Protein AF-A0A9Q9M9U7-F1 (afdb_monomer_lite)

Organism: NCBI:txid35754

Radius of gyration: 23.29 Å; chains: 1; bounding box: 40×38×89 Å

Foldseek 3Di:
DDDDDDDDPDDDPDDPPDDDPVVVVVVVVVVQVVCCVPPVQHCLAANAFQAAKDAFDDDSAPDDDDFDADPVGHTFGWGIKHWQWNHDPNNLNPSQDPVCNVLCVVDDPPDDPPRPVVCSGGVVNDDQDQRWIKIKTWDPPDPVTDIDMDTHDD

Sequence (154 aa):
MRRRYRRPSGSRPTAPAQGSTEALRTQVRDDIATVERETGWRYDTDLSVASGTKVGGYPGWTQVPDWPVCGCGARLEHLLTVATWEFSRGDEKRWIPLEDRAAMAGWGFAAPDDHPWRRIQNPAGLTLGDAGGIYLFVCSACPERPFDHRFDCS

Structure (mmCIF, N/CA/C/O backbone):
data_AF-A0A9Q9M9U7-F1
#
_entry.id   AF-A0A9Q9M9U7-F1
#
loop_
_atom_site.group_PDB
_atom_site.id
_atom_site.type_symbol
_atom_site.label_atom_id
_atom_site.label_alt_id
_atom_site.label_comp_id
_atom_site.label_asym_id
_atom_site.label_entity_id
_atom_site.label_seq_id
_atom_site.pdbx_PDB_ins_code
_atom_site.Cartn_x
_atom_site.Cartn_y
_atom_site.Cartn_z
_atom_site.occupancy
_atom_site.B_iso_or_equiv
_atom_site.auth_seq_id
_atom_site.auth_comp_id
_atom_site.auth_asym_id
_atom_site.auth_atom_id
_atom_site.pdbx_PDB_model_num
ATOM 1 N N . MET A 1 1 ? 18.911 6.250 63.636 1.00 40.69 1 MET A N 1
ATOM 2 C CA . MET A 1 1 ? 19.286 7.277 62.634 1.00 40.69 1 MET A CA 1
ATOM 3 C C . MET A 1 1 ? 18.729 6.892 61.265 1.00 40.69 1 MET A C 1
ATOM 5 O O . MET A 1 1 ? 19.229 5.952 60.671 1.00 40.69 1 MET A O 1
ATOM 9 N N . ARG A 1 2 ? 17.685 7.568 60.763 1.00 39.56 2 ARG A N 1
ATOM 10 C CA . ARG A 1 2 ? 17.210 7.422 59.372 1.00 39.56 2 ARG A CA 1
ATOM 11 C C . ARG A 1 2 ? 17.481 8.739 58.644 1.00 39.56 2 ARG A C 1
ATOM 13 O O . ARG A 1 2 ? 16.856 9.747 58.965 1.00 39.56 2 ARG A O 1
ATOM 20 N N . ARG A 1 3 ? 18.442 8.754 57.714 1.00 40.66 3 ARG A N 1
ATOM 21 C CA . ARG A 1 3 ? 18.715 9.922 56.861 1.00 40.66 3 ARG A CA 1
ATOM 22 C C . ARG A 1 3 ? 17.532 10.115 55.909 1.00 40.66 3 ARG A C 1
ATOM 24 O O . ARG A 1 3 ? 17.295 9.277 55.046 1.00 40.66 3 ARG A O 1
ATOM 31 N N . ARG A 1 4 ? 16.781 11.208 56.075 1.00 44.16 4 ARG A N 1
ATOM 32 C CA . ARG A 1 4 ? 15.795 11.662 55.085 1.00 44.16 4 ARG A CA 1
ATOM 33 C C . ARG A 1 4 ? 16.561 12.239 53.896 1.00 44.16 4 ARG A C 1
ATOM 35 O O . ARG A 1 4 ? 17.256 13.240 54.044 1.00 44.16 4 ARG A O 1
ATOM 42 N N . TYR A 1 5 ? 16.456 11.599 52.738 1.00 35.56 5 TYR A N 1
ATOM 43 C CA . TYR A 1 5 ? 17.008 12.116 51.488 1.00 35.56 5 TYR A CA 1
ATOM 44 C C . TYR A 1 5 ? 16.074 13.222 50.974 1.00 35.56 5 TYR A C 1
ATOM 46 O O . TYR A 1 5 ? 14.917 12.959 50.644 1.00 35.56 5 TYR A O 1
ATOM 54 N N . ARG A 1 6 ? 16.537 14.476 50.964 1.00 45.91 6 ARG A N 1
ATOM 55 C CA . ARG A 1 6 ? 15.807 15.613 50.380 1.00 45.91 6 ARG A CA 1
ATOM 56 C C . ARG A 1 6 ? 16.075 15.593 48.872 1.00 45.91 6 ARG A C 1
ATOM 58 O O . ARG A 1 6 ? 17.222 15.744 48.466 1.00 45.91 6 ARG A O 1
ATOM 65 N N . ARG A 1 7 ? 15.048 15.369 48.044 1.00 43.75 7 ARG A N 1
ATOM 66 C CA . ARG A 1 7 ? 15.171 15.527 46.583 1.00 43.75 7 ARG A CA 1
ATOM 67 C C . ARG A 1 7 ? 15.434 17.009 46.257 1.00 43.75 7 ARG A C 1
ATOM 69 O O . ARG A 1 7 ? 14.725 17.851 46.811 1.00 43.75 7 ARG A O 1
ATOM 76 N N . PRO A 1 8 ? 16.400 17.342 45.382 1.00 43.31 8 PRO A N 1
ATOM 77 C CA . PRO A 1 8 ? 16.573 18.706 44.899 1.00 43.31 8 PRO A CA 1
ATOM 78 C C . PRO A 1 8 ? 15.359 19.116 44.064 1.00 43.31 8 PRO A C 1
ATOM 80 O O . PRO A 1 8 ? 14.888 18.347 43.223 1.00 43.31 8 PRO A O 1
ATOM 83 N N . SER A 1 9 ? 14.861 20.328 44.290 1.00 53.38 9 SER A N 1
ATOM 84 C CA . SER A 1 9 ? 13.863 20.985 43.448 1.00 53.38 9 SER A CA 1
ATOM 85 C C . SER A 1 9 ? 14.513 21.411 42.128 1.00 53.38 9 SER A C 1
ATOM 87 O O . SER A 1 9 ? 14.893 22.566 41.959 1.00 53.38 9 SER A O 1
ATOM 89 N N . GLY A 1 10 ? 14.696 20.460 41.212 1.00 42.16 10 GLY A N 1
ATOM 90 C CA . GLY A 1 10 ? 14.984 20.756 39.812 1.00 42.16 10 GLY A CA 1
ATOM 91 C C . GLY A 1 10 ? 13.693 21.173 39.119 1.00 42.16 10 GLY A C 1
ATOM 92 O O . GLY A 1 10 ? 12.695 20.453 39.189 1.00 42.16 10 GLY A O 1
ATOM 93 N N . SER A 1 11 ? 13.693 22.345 38.489 1.00 51.16 11 SER A N 1
ATOM 94 C CA . SER A 1 11 ? 12.627 22.770 37.588 1.00 51.16 11 SER A CA 1
ATOM 95 C C . SER A 1 11 ? 12.395 21.692 36.529 1.00 51.16 11 SER A C 1
ATOM 97 O O . SER A 1 11 ? 13.325 21.187 35.901 1.00 51.16 11 SER A O 1
ATOM 99 N N . ARG A 1 12 ? 11.128 21.309 36.355 1.00 43.94 12 ARG A N 1
ATOM 100 C CA . ARG A 1 12 ? 10.691 20.454 35.251 1.00 43.94 12 ARG A CA 1
ATOM 101 C C . ARG A 1 12 ? 11.103 21.153 33.944 1.00 43.94 12 ARG A C 1
ATOM 103 O O . ARG A 1 12 ? 10.744 22.323 33.798 1.00 43.94 12 ARG A O 1
ATOM 110 N N . PRO A 1 13 ? 11.827 20.500 33.017 1.00 42.62 13 PRO A N 1
ATOM 111 C CA . PRO A 1 13 ? 12.030 21.072 31.695 1.00 42.62 13 PRO A CA 1
ATOM 112 C C . PRO A 1 13 ? 10.654 21.335 31.078 1.00 42.62 13 PRO A C 1
ATOM 114 O O . PRO A 1 13 ? 9.771 20.473 31.098 1.00 42.62 13 PRO A O 1
ATOM 117 N N . THR A 1 14 ? 10.455 22.567 30.623 1.00 49.84 14 THR A N 1
ATOM 118 C CA . THR A 1 14 ? 9.255 23.009 29.917 1.00 49.84 14 THR A CA 1
ATOM 119 C C . THR A 1 14 ? 9.020 22.093 28.725 1.00 49.84 14 THR A C 1
ATOM 121 O O . THR A 1 14 ? 9.927 21.881 27.922 1.00 49.84 14 THR A O 1
ATOM 124 N N . ALA A 1 15 ? 7.811 21.534 28.629 1.00 48.94 15 ALA A N 1
ATOM 125 C CA . ALA A 1 15 ? 7.379 20.808 27.443 1.00 48.94 15 ALA A CA 1
ATOM 126 C C . ALA A 1 15 ? 7.576 21.705 26.205 1.00 48.94 15 ALA A C 1
ATOM 128 O O . ALA A 1 15 ? 7.325 22.912 26.310 1.00 48.94 15 ALA A O 1
ATOM 129 N N . PRO A 1 16 ? 8.035 21.166 25.060 1.00 49.59 16 PRO A N 1
ATOM 130 C CA . PRO A 1 16 ? 8.129 21.954 23.841 1.00 49.59 16 PRO A CA 1
ATOM 131 C C . PRO A 1 16 ? 6.748 22.531 23.515 1.00 49.59 16 PRO A C 1
ATOM 133 O O . PRO A 1 16 ? 5.726 21.864 23.701 1.00 49.59 16 PRO A O 1
ATOM 136 N N . ALA A 1 17 ? 6.727 23.797 23.093 1.00 56.50 17 ALA A N 1
ATOM 137 C CA . ALA A 1 17 ? 5.506 24.495 22.723 1.00 56.50 17 ALA A CA 1
ATOM 138 C C . ALA A 1 17 ? 4.736 23.657 21.693 1.00 56.50 17 ALA A C 1
ATOM 140 O O . ALA A 1 17 ? 5.279 23.277 20.656 1.00 56.50 17 ALA A O 1
ATOM 141 N N . GLN A 1 18 ? 3.482 23.338 22.009 1.00 59.62 18 GLN A N 1
ATOM 142 C CA . GLN A 1 18 ? 2.578 22.628 21.113 1.00 59.62 18 GLN A CA 1
ATOM 143 C C . GLN A 1 18 ? 2.306 23.534 19.905 1.00 59.62 18 GLN A C 1
ATOM 145 O O . GLN A 1 18 ? 1.506 24.464 19.993 1.00 59.62 18 GLN A O 1
ATOM 150 N N . GLY A 1 19 ? 3.024 23.316 18.801 1.00 66.38 19 GLY A N 1
ATOM 151 C CA . GLY A 1 19 ? 2.758 24.001 17.538 1.00 66.38 19 GLY A CA 1
ATOM 152 C C . GLY A 1 19 ? 1.326 23.732 17.072 1.00 66.38 19 GLY A C 1
ATOM 153 O O . GLY A 1 19 ? 0.771 22.661 17.329 1.00 66.38 19 GLY A O 1
ATOM 154 N N . SER A 1 20 ? 0.712 24.709 16.401 1.00 84.12 20 SER A N 1
ATOM 155 C CA . SER A 1 20 ? -0.609 24.513 15.803 1.00 84.12 20 SER A CA 1
ATOM 156 C C . SER A 1 20 ? -0.562 23.378 14.773 1.00 84.12 20 SER A C 1
ATOM 158 O O . SER A 1 20 ? 0.467 23.133 14.140 1.00 84.12 20 SER A O 1
ATOM 160 N N . THR A 1 21 ? -1.687 22.690 14.568 1.00 90.75 21 THR A N 1
ATOM 161 C CA . THR A 1 21 ? -1.793 21.624 13.558 1.00 90.75 21 THR A CA 1
ATOM 162 C C . THR A 1 21 ? -1.390 22.109 12.165 1.00 90.75 21 THR A C 1
ATOM 164 O O . THR A 1 21 ? -0.830 21.338 11.393 1.00 90.75 21 THR A O 1
ATOM 167 N N . GLU A 1 22 ? -1.629 23.384 11.858 1.00 92.69 22 GLU A N 1
ATOM 168 C CA . GLU A 1 22 ? -1.230 23.985 10.587 1.00 92.69 22 GLU A CA 1
ATOM 169 C C . GLU A 1 22 ? 0.286 24.154 10.473 1.00 92.69 22 GLU A C 1
ATOM 171 O O . GLU A 1 22 ? 0.867 23.772 9.463 1.00 92.69 22 GLU A O 1
ATOM 176 N N . ALA A 1 23 ? 0.950 24.643 11.526 1.00 93.94 23 ALA A N 1
ATOM 177 C CA . ALA A 1 23 ? 2.407 24.756 11.536 1.00 93.94 23 ALA A CA 1
ATOM 178 C C . ALA A 1 23 ? 3.073 23.384 11.351 1.00 93.94 23 ALA A C 1
ATOM 180 O O . ALA A 1 23 ? 4.017 23.258 10.575 1.00 93.94 23 ALA A O 1
ATOM 181 N N . LEU A 1 24 ? 2.530 22.345 11.996 1.00 93.88 24 LEU A N 1
ATOM 182 C CA . LEU A 1 24 ? 3.008 20.974 11.824 1.00 93.88 24 LEU A CA 1
ATOM 183 C C . LEU A 1 24 ? 2.783 20.454 10.395 1.00 93.88 24 LEU A C 1
ATOM 185 O O . LEU A 1 24 ? 3.677 19.837 9.826 1.00 93.88 24 LEU A O 1
ATOM 189 N N . ARG A 1 25 ? 1.609 20.703 9.797 1.00 93.00 25 ARG A N 1
ATOM 190 C CA . ARG A 1 25 ? 1.319 20.305 8.406 1.00 93.00 25 ARG A CA 1
ATOM 191 C C . ARG A 1 25 ? 2.281 20.959 7.419 1.00 93.00 25 ARG A C 1
ATOM 193 O O . ARG A 1 25 ? 2.759 20.281 6.513 1.00 93.00 25 ARG A O 1
ATOM 200 N N . THR A 1 26 ? 2.561 22.246 7.604 1.00 96.19 26 THR A N 1
ATOM 201 C CA . THR A 1 26 ? 3.528 22.982 6.784 1.00 96.19 26 THR A CA 1
ATOM 202 C C . THR A 1 26 ? 4.925 22.402 6.945 1.00 96.19 26 THR A C 1
ATOM 204 O O . THR A 1 26 ? 5.534 22.038 5.946 1.00 96.19 26 THR A O 1
ATOM 207 N N . GLN A 1 27 ? 5.382 22.198 8.183 1.00 95.81 27 GLN A N 1
ATOM 208 C CA . GLN A 1 27 ? 6.693 21.605 8.441 1.00 95.81 27 GLN A CA 1
ATOM 209 C C . GLN A 1 27 ? 6.849 20.233 7.768 1.00 95.81 27 GLN A C 1
ATOM 211 O O . GLN A 1 27 ? 7.822 20.009 7.060 1.00 95.81 27 GLN A O 1
ATOM 216 N N . VAL A 1 28 ? 5.871 19.331 7.921 1.00 95.19 28 VAL A N 1
ATOM 217 C CA . VAL A 1 28 ? 5.922 17.998 7.293 1.00 95.19 28 VAL A CA 1
ATOM 218 C C . VAL A 1 28 ? 6.008 18.098 5.767 1.00 95.19 28 VAL A C 1
ATOM 220 O O . VAL A 1 28 ? 6.735 17.329 5.141 1.00 95.19 28 VAL A O 1
ATOM 223 N N . ARG A 1 29 ? 5.286 19.043 5.154 1.00 95.62 29 ARG A N 1
ATOM 224 C CA . ARG A 1 29 ? 5.344 19.264 3.703 1.00 95.62 29 ARG A CA 1
ATOM 225 C C . ARG A 1 29 ? 6.730 19.742 3.264 1.00 95.62 29 ARG A C 1
ATOM 227 O O . ARG A 1 29 ? 7.249 19.238 2.269 1.00 95.62 29 ARG A O 1
ATOM 234 N N . ASP A 1 30 ? 7.317 20.674 4.004 1.00 97.62 30 ASP A N 1
ATOM 235 C CA . ASP A 1 30 ? 8.641 21.227 3.708 1.00 97.62 30 ASP A CA 1
ATOM 236 C C . ASP A 1 30 ? 9.748 20.175 3.889 1.00 97.62 30 ASP A C 1
ATOM 238 O O . ASP A 1 30 ? 10.674 20.092 3.074 1.00 97.62 30 ASP A O 1
ATOM 242 N N . ASP A 1 31 ? 9.617 19.321 4.906 1.00 96.06 31 ASP A N 1
ATOM 243 C CA . ASP A 1 31 ? 10.523 18.199 5.156 1.00 96.06 31 ASP A CA 1
ATOM 244 C C . ASP A 1 31 ? 10.447 17.169 4.016 1.00 96.06 31 ASP A C 1
ATOM 246 O O . ASP A 1 31 ? 11.481 16.762 3.484 1.00 96.06 31 ASP A O 1
ATOM 250 N N . ILE A 1 32 ? 9.237 16.799 3.568 1.00 96.62 32 ILE A N 1
ATOM 251 C CA . ILE A 1 32 ? 9.037 15.901 2.415 1.00 96.62 32 ILE A CA 1
ATOM 252 C C . ILE A 1 32 ? 9.695 16.477 1.154 1.00 96.62 32 ILE A C 1
ATOM 254 O O . ILE A 1 32 ? 10.451 15.777 0.479 1.00 96.62 32 ILE A O 1
ATOM 258 N N . ALA A 1 33 ? 9.461 17.760 0.862 1.00 96.44 33 ALA A N 1
ATOM 259 C CA . ALA A 1 33 ? 10.055 18.423 -0.298 1.00 96.44 33 ALA A CA 1
ATOM 260 C C . ALA A 1 33 ? 11.589 18.497 -0.206 1.00 96.44 33 ALA A C 1
ATOM 262 O O . ALA A 1 33 ? 12.288 18.465 -1.221 1.00 96.44 33 ALA A O 1
ATOM 263 N N . THR A 1 34 ? 12.130 18.603 1.008 1.00 97.50 34 THR A N 1
ATOM 264 C CA . THR A 1 34 ? 13.575 18.591 1.248 1.00 97.50 34 THR A CA 1
ATOM 265 C C . THR A 1 34 ? 14.175 17.213 1.000 1.00 97.50 34 THR A C 1
ATOM 267 O O . THR A 1 34 ? 15.163 17.126 0.275 1.00 97.50 34 THR A O 1
ATOM 270 N N . VAL A 1 35 ? 13.544 16.140 1.489 1.00 95.44 35 VAL A N 1
ATOM 271 C CA . VAL A 1 35 ? 13.973 14.760 1.205 1.00 95.44 35 VAL A CA 1
ATOM 272 C C . VAL A 1 35 ? 13.997 14.496 -0.297 1.00 95.44 35 VAL A C 1
ATOM 274 O O . VAL A 1 35 ? 15.003 14.001 -0.811 1.00 95.44 35 VAL A O 1
ATOM 277 N N . GLU A 1 36 ? 12.941 14.873 -1.017 1.00 95.56 36 GLU A N 1
ATOM 278 C CA . GLU A 1 36 ? 12.883 14.688 -2.468 1.00 95.56 36 GLU A CA 1
ATOM 279 C C . GLU A 1 36 ? 13.989 15.468 -3.184 1.00 95.56 36 GLU A C 1
ATOM 281 O O . GLU A 1 36 ? 14.714 14.900 -3.999 1.00 95.56 36 GLU A O 1
ATOM 286 N N . ARG A 1 37 ? 14.191 16.743 -2.836 1.00 97.12 37 ARG A N 1
ATOM 287 C CA . ARG A 1 37 ? 15.227 17.582 -3.455 1.00 97.12 37 ARG A CA 1
ATOM 288 C C . ARG A 1 37 ? 16.645 17.074 -3.186 1.00 97.12 37 ARG A C 1
ATOM 290 O O . ARG A 1 37 ? 17.486 17.139 -4.078 1.00 97.12 37 ARG A O 1
ATOM 297 N N . GLU A 1 38 ? 16.929 16.619 -1.970 1.00 97.56 38 GLU A N 1
ATOM 298 C CA . GLU A 1 38 ? 18.289 16.254 -1.552 1.00 97.56 38 GLU A CA 1
ATOM 299 C C . GLU A 1 38 ? 18.670 14.821 -1.923 1.00 97.56 38 GLU A C 1
ATOM 301 O O . GLU A 1 38 ? 19.842 14.531 -2.152 1.00 97.56 38 GLU A O 1
ATOM 306 N N . THR A 1 39 ? 17.693 13.918 -1.991 1.00 94.75 39 THR A N 1
ATOM 307 C CA . THR A 1 39 ? 17.950 12.480 -2.158 1.00 94.75 39 THR A CA 1
ATOM 308 C C . THR A 1 39 ? 17.325 11.900 -3.428 1.00 94.75 39 THR A C 1
ATOM 310 O O . THR A 1 39 ? 17.646 10.781 -3.834 1.00 94.75 39 THR A O 1
ATOM 313 N N . GLY A 1 40 ? 16.403 12.635 -4.052 1.00 93.31 40 GLY A N 1
ATOM 314 C CA . GLY A 1 40 ? 15.559 12.158 -5.142 1.00 93.31 40 GLY A CA 1
ATOM 315 C C . GLY A 1 40 ? 14.463 11.184 -4.704 1.00 93.31 40 GLY A C 1
ATOM 316 O O . GLY A 1 40 ? 13.730 10.709 -5.569 1.00 93.31 40 GLY A O 1
ATOM 317 N N . TRP A 1 41 ? 14.366 10.810 -3.424 1.00 92.81 41 TRP A N 1
ATOM 318 C CA . TRP A 1 41 ? 13.329 9.902 -2.927 1.00 92.81 41 TRP A CA 1
ATOM 319 C C . TRP A 1 41 ? 12.005 10.636 -2.772 1.00 92.81 41 TRP A C 1
ATOM 321 O O . TRP A 1 41 ? 11.921 11.637 -2.062 1.00 92.81 41 TRP A O 1
ATOM 331 N N . ARG A 1 42 ? 10.963 10.110 -3.405 1.00 90.69 42 ARG A N 1
ATOM 332 C CA . ARG A 1 42 ? 9.616 10.657 -3.334 1.00 90.69 42 ARG A CA 1
ATOM 333 C C . ARG A 1 42 ? 8.852 10.018 -2.190 1.00 90.69 42 ARG A C 1
ATOM 335 O O . ARG A 1 42 ? 8.842 8.798 -2.038 1.00 90.69 42 ARG A O 1
ATOM 342 N N . TYR A 1 43 ? 8.214 10.837 -1.357 1.00 89.50 43 TYR A N 1
ATOM 343 C CA . TYR A 1 43 ? 7.513 10.306 -0.191 1.00 89.50 43 TYR A CA 1
ATOM 344 C C . TYR A 1 43 ? 6.340 9.406 -0.587 1.00 89.50 43 TYR A C 1
ATOM 346 O O . TYR A 1 43 ? 6.212 8.306 -0.058 1.00 89.50 43 TYR A O 1
ATOM 354 N N . ASP A 1 44 ? 5.512 9.863 -1.524 1.00 84.88 44 ASP A N 1
ATOM 355 C CA . ASP A 1 44 ? 4.299 9.184 -1.975 1.00 84.88 44 ASP A CA 1
ATOM 356 C C . ASP A 1 44 ? 4.592 7.794 -2.550 1.00 84.88 44 ASP A C 1
ATOM 358 O O . ASP A 1 44 ? 4.006 6.825 -2.073 1.00 84.88 44 ASP A O 1
ATOM 362 N N . THR A 1 45 ? 5.537 7.674 -3.483 1.00 84.44 45 THR A N 1
ATOM 363 C CA . THR A 1 45 ? 5.813 6.401 -4.171 1.00 84.44 45 THR A CA 1
ATOM 364 C C . THR A 1 45 ? 6.889 5.561 -3.478 1.00 84.44 45 THR A C 1
ATOM 366 O O . THR A 1 45 ? 6.707 4.369 -3.238 1.00 84.44 45 THR A O 1
ATOM 369 N N . ASP A 1 46 ? 8.003 6.169 -3.058 1.00 87.81 46 ASP A N 1
ATOM 370 C CA . ASP A 1 46 ? 9.157 5.404 -2.577 1.00 87.81 46 ASP A CA 1
ATOM 371 C C . ASP A 1 46 ? 9.140 5.144 -1.057 1.00 87.81 46 ASP A C 1
ATOM 373 O O . ASP A 1 46 ? 9.763 4.191 -0.576 1.00 87.81 46 ASP A O 1
ATOM 377 N N . LEU A 1 47 ? 8.498 6.007 -0.257 1.00 89.44 47 LEU A N 1
ATOM 378 C CA . LEU A 1 47 ? 8.670 6.003 1.207 1.00 89.44 47 LEU A CA 1
ATOM 379 C C . LEU A 1 47 ? 7.390 5.797 2.024 1.00 89.44 47 LEU A C 1
ATOM 381 O O . LEU A 1 47 ? 7.514 5.524 3.220 1.00 89.44 47 LEU A O 1
ATOM 385 N N . SER A 1 48 ? 6.202 5.908 1.423 1.00 89.56 48 SER A N 1
ATOM 386 C CA . SER A 1 48 ? 4.929 5.857 2.147 1.00 89.56 48 SER A CA 1
ATOM 387 C C . SER A 1 48 ? 4.357 4.435 2.245 1.00 89.56 48 SER A C 1
ATOM 389 O O . SER A 1 48 ? 4.755 3.646 3.104 1.00 89.56 48 SER A O 1
ATOM 391 N N . VAL A 1 49 ? 3.399 4.106 1.390 1.00 91.12 49 VAL A N 1
ATOM 392 C CA . VAL A 1 49 ? 2.625 2.877 1.387 1.00 91.12 49 VAL A CA 1
ATOM 393 C C . VAL A 1 49 ? 3.271 1.903 0.413 1.00 91.12 49 VAL A C 1
ATOM 395 O O . VAL A 1 49 ? 3.464 2.228 -0.749 1.00 91.12 49 VAL A O 1
ATOM 398 N N . ALA A 1 50 ? 3.577 0.693 0.882 1.00 91.19 50 ALA A N 1
ATOM 399 C CA . ALA A 1 50 ? 4.023 -0.376 -0.005 1.00 91.19 50 ALA A CA 1
ATOM 400 C C . ALA A 1 50 ? 2.939 -0.684 -1.043 1.00 91.19 50 ALA A C 1
ATOM 402 O O . ALA A 1 50 ? 1.796 -0.926 -0.651 1.00 91.19 50 ALA A O 1
ATOM 403 N N . SER A 1 51 ? 3.279 -0.680 -2.327 1.00 90.75 51 SER A N 1
ATOM 404 C CA . SER A 1 51 ? 2.377 -1.119 -3.396 1.00 90.75 51 SER A CA 1
ATOM 405 C C . SER A 1 51 ? 2.064 -2.618 -3.300 1.00 90.75 51 SER A C 1
ATOM 407 O O . SER A 1 51 ? 2.644 -3.342 -2.488 1.00 90.75 51 SER A O 1
ATOM 409 N N . GLY A 1 52 ? 1.115 -3.068 -4.120 1.00 92.94 52 GLY A N 1
ATOM 410 C CA . GLY A 1 52 ? 0.866 -4.488 -4.326 1.00 92.94 52 GLY A CA 1
ATOM 411 C C . GLY A 1 52 ? -0.031 -5.182 -3.314 1.00 92.94 52 GLY A C 1
ATOM 412 O O . GLY A 1 52 ? -0.646 -4.574 -2.426 1.00 92.94 52 GLY A O 1
ATOM 413 N N . THR A 1 53 ? -0.131 -6.494 -3.506 1.00 95.56 53 THR A N 1
ATOM 414 C CA . THR A 1 53 ? -0.914 -7.388 -2.662 1.00 95.56 53 THR A CA 1
ATOM 415 C C . THR A 1 53 ? -0.169 -7.601 -1.351 1.00 95.56 53 THR A C 1
ATOM 417 O O . THR A 1 53 ? 0.959 -8.091 -1.328 1.00 95.56 53 THR A O 1
ATOM 420 N N . LYS A 1 54 ? -0.786 -7.238 -0.223 1.00 96.06 54 LYS A N 1
ATOM 421 C CA . LYS A 1 54 ? -0.097 -7.246 1.078 1.00 96.06 54 LYS A CA 1
ATOM 422 C C . LYS A 1 54 ? -1.033 -7.465 2.253 1.00 96.06 54 LYS A C 1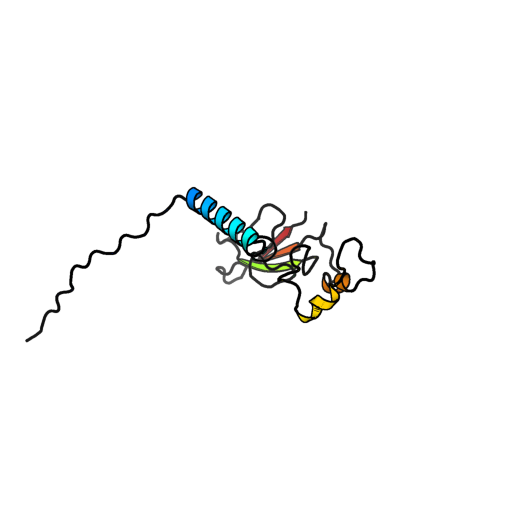
ATOM 424 O O . LYS A 1 54 ? -2.174 -7.008 2.249 1.00 96.06 54 LYS A O 1
ATOM 429 N N . VAL A 1 55 ? -0.507 -8.088 3.303 1.00 97.75 55 VAL A N 1
ATOM 430 C CA . VAL A 1 55 ? -1.191 -8.237 4.593 1.00 97.75 55 VAL A CA 1
ATOM 431 C C . VAL A 1 55 ? -0.792 -7.090 5.521 1.00 97.75 55 VAL A C 1
ATOM 433 O O . VAL A 1 55 ? 0.392 -6.815 5.711 1.00 97.75 55 VAL A O 1
ATOM 436 N N . GLY A 1 56 ? -1.781 -6.442 6.132 1.00 95.88 56 GLY A N 1
ATOM 437 C CA . GLY A 1 56 ? -1.586 -5.328 7.056 1.00 95.88 56 GLY A CA 1
ATOM 438 C C . GLY A 1 56 ? -1.062 -4.056 6.382 1.00 95.88 56 GLY A C 1
ATOM 439 O O . GLY A 1 56 ? -1.265 -3.815 5.192 1.00 95.88 56 GLY A O 1
ATOM 440 N N . GLY A 1 57 ? -0.418 -3.189 7.166 1.00 94.69 57 GLY A N 1
ATOM 441 C CA . GLY A 1 57 ? 0.018 -1.871 6.699 1.00 94.69 57 GLY A CA 1
ATOM 442 C C . GLY A 1 57 ? -1.160 -0.944 6.379 1.00 94.69 57 GLY A C 1
ATOM 443 O O . GLY A 1 57 ? -2.237 -1.073 6.959 1.00 94.69 57 GLY A O 1
ATOM 444 N N . TYR A 1 58 ? -0.952 -0.004 5.457 1.00 94.81 58 TYR A N 1
ATOM 445 C CA . TYR A 1 58 ? -1.962 0.980 5.057 1.00 94.81 58 TYR A CA 1
ATOM 446 C C . TYR A 1 58 ? -2.470 0.715 3.629 1.00 94.81 58 TYR A C 1
ATOM 448 O O . TYR A 1 58 ? -1.666 0.324 2.776 1.00 94.81 58 TYR A O 1
ATOM 456 N N . PRO A 1 59 ? -3.764 0.944 3.335 1.00 94.88 59 PRO A N 1
ATOM 457 C CA . PRO A 1 59 ? -4.263 0.949 1.963 1.00 94.88 59 PRO A CA 1
ATOM 458 C C . PRO A 1 59 ? -3.646 2.100 1.156 1.00 94.88 59 PRO A C 1
ATOM 460 O O . PRO A 1 59 ? -3.409 3.182 1.696 1.00 94.88 59 PRO A O 1
ATOM 463 N N . GLY A 1 60 ? -3.391 1.860 -0.130 1.00 89.88 60 GLY A N 1
ATOM 464 C CA . GLY A 1 60 ? -2.824 2.840 -1.064 1.00 89.88 60 GLY A CA 1
ATOM 465 C C . GLY A 1 60 ? -3.903 3.558 -1.869 1.00 89.88 60 GLY A C 1
ATOM 466 O O . GLY A 1 60 ? -3.875 3.477 -3.090 1.00 89.88 60 GLY A O 1
ATOM 467 N N . TRP A 1 61 ? -4.870 4.174 -1.183 1.00 91.00 61 TRP A N 1
ATOM 468 C CA . TRP A 1 61 ? -6.032 4.821 -1.798 1.00 91.00 61 TRP A CA 1
ATOM 469 C C . TRP A 1 61 ? -5.649 5.756 -2.950 1.00 91.00 61 TRP A C 1
ATOM 471 O O . TRP A 1 61 ? -4.842 6.671 -2.775 1.00 91.00 61 TRP A O 1
ATOM 481 N N . THR A 1 62 ? -6.281 5.550 -4.097 1.00 87.31 62 THR A N 1
ATOM 482 C CA . THR A 1 62 ? -6.246 6.429 -5.269 1.00 87.31 62 THR A CA 1
ATOM 483 C C . THR A 1 62 ? -7.365 7.471 -5.217 1.00 87.31 62 THR A C 1
ATOM 485 O O . THR A 1 62 ? -7.188 8.591 -5.699 1.00 87.31 62 THR A O 1
ATOM 488 N N . GLN A 1 63 ? -8.488 7.144 -4.568 1.00 89.00 63 GLN A N 1
ATOM 489 C CA . GLN A 1 63 ? -9.578 8.070 -4.267 1.00 89.00 63 GLN A CA 1
ATOM 490 C C . GLN A 1 63 ? -9.502 8.608 -2.826 1.00 89.00 63 GLN A C 1
ATOM 492 O O . GLN A 1 63 ? -8.541 8.382 -2.086 1.00 89.00 63 GLN A O 1
ATOM 497 N N . VAL A 1 64 ? -10.524 9.366 -2.408 1.00 93.12 64 VAL A N 1
ATOM 498 C CA . VAL A 1 64 ? -10.637 9.828 -1.017 1.00 93.12 64 VAL A CA 1
ATOM 499 C C . VAL A 1 64 ? -10.688 8.606 -0.087 1.00 93.12 64 VAL A C 1
ATOM 501 O O . VAL A 1 64 ? -11.549 7.751 -0.281 1.00 93.12 64 VAL A O 1
ATOM 504 N N . PRO A 1 65 ? -9.821 8.525 0.941 1.00 93.88 65 PRO A N 1
ATOM 505 C CA . PRO A 1 65 ? -9.796 7.378 1.842 1.00 93.88 65 PRO A CA 1
ATOM 506 C C . PRO A 1 65 ? -11.139 7.132 2.537 1.00 93.88 65 PRO A C 1
ATOM 508 O O . PRO A 1 65 ? -11.648 8.020 3.226 1.00 93.88 65 PRO A O 1
ATOM 511 N N . ASP A 1 66 ? -11.653 5.905 2.442 1.00 95.25 66 ASP A N 1
ATOM 512 C CA . ASP A 1 66 ? -12.870 5.466 3.130 1.00 95.25 66 ASP A CA 1
ATOM 513 C C . ASP A 1 66 ? -12.558 4.319 4.100 1.00 95.25 66 ASP A C 1
ATOM 515 O O . ASP A 1 66 ? -12.286 3.184 3.708 1.00 95.25 66 ASP A O 1
ATOM 519 N N . TRP A 1 67 ? -12.575 4.624 5.397 1.00 97.00 67 TRP A N 1
ATOM 520 C CA . TRP A 1 67 ? -12.308 3.644 6.445 1.00 97.00 67 TRP A CA 1
ATOM 521 C C . TRP A 1 67 ? -13.619 3.111 7.035 1.00 97.00 67 TRP A C 1
ATOM 523 O O . TRP A 1 67 ? -14.346 3.888 7.661 1.00 97.00 67 TRP A O 1
ATOM 533 N N . PRO A 1 68 ? -13.902 1.796 6.939 1.00 97.81 68 PRO A N 1
ATOM 534 C CA . PRO A 1 68 ? -15.099 1.225 7.540 1.00 97.81 68 PRO A CA 1
ATOM 535 C C . PRO A 1 68 ? -15.109 1.347 9.067 1.00 97.81 68 PRO A C 1
ATOM 537 O O . PRO A 1 68 ? -14.071 1.315 9.739 1.00 97.81 68 PRO A O 1
ATOM 540 N N . VAL A 1 69 ? -16.318 1.422 9.621 1.00 98.38 69 VAL A N 1
ATOM 541 C CA . VAL A 1 69 ? -16.582 1.458 11.063 1.00 98.3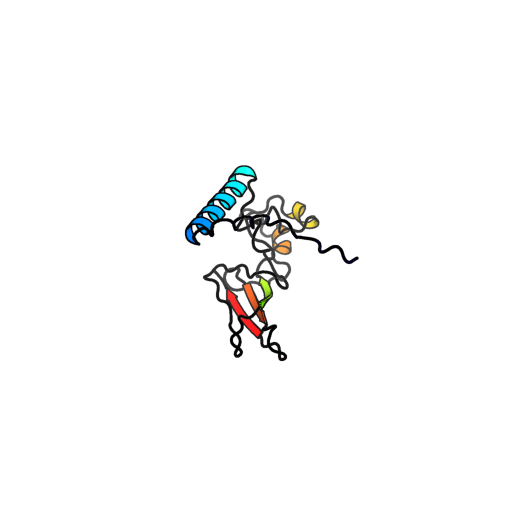8 69 VAL A CA 1
ATOM 542 C C . VAL A 1 69 ? -17.434 0.252 11.445 1.00 98.38 69 VAL A C 1
ATOM 544 O O . VAL A 1 69 ? -18.412 -0.073 10.779 1.00 98.38 69 VAL A O 1
ATOM 547 N N . CYS A 1 70 ? -17.047 -0.427 12.521 1.00 98.50 70 CYS A N 1
ATOM 548 C CA . CYS A 1 70 ? -17.726 -1.609 13.033 1.00 98.50 70 CYS A CA 1
ATOM 549 C C . CYS A 1 70 ? -19.039 -1.208 13.713 1.00 98.50 70 CYS A C 1
ATOM 551 O O . CYS A 1 70 ? -19.150 -0.105 14.248 1.00 98.50 70 CYS A O 1
ATOM 553 N N . GLY A 1 71 ? -19.992 -2.137 13.830 1.00 98.00 71 GLY A N 1
ATOM 554 C CA . GLY A 1 71 ? -21.191 -1.941 14.654 1.00 98.00 71 GLY A CA 1
ATOM 555 C C . GLY A 1 71 ? -20.895 -1.602 16.126 1.00 98.00 71 GLY A C 1
ATOM 556 O O . GLY A 1 71 ? -21.721 -0.973 16.779 1.00 98.00 71 GLY A O 1
ATOM 557 N N . CYS A 1 72 ? -19.708 -1.943 16.646 1.00 97.69 72 CYS A N 1
ATOM 558 C CA . CYS A 1 72 ? -19.264 -1.536 17.985 1.00 97.69 72 CYS A CA 1
ATOM 559 C C . CYS A 1 72 ? -18.714 -0.096 18.067 1.00 97.69 72 CYS A C 1
ATOM 561 O O . CYS A 1 72 ? -18.376 0.365 19.155 1.00 97.69 72 CYS A O 1
ATOM 563 N N . GLY A 1 73 ? -18.588 0.609 16.937 1.00 98.12 73 GLY A N 1
ATOM 564 C CA . GLY A 1 73 ? -18.077 1.980 16.842 1.00 98.12 73 GLY A CA 1
ATOM 565 C C . GLY A 1 73 ? -16.567 2.106 16.607 1.00 98.12 73 GLY A C 1
ATOM 566 O O . GLY A 1 73 ? -16.085 3.208 16.351 1.00 98.12 73 GLY A O 1
ATOM 567 N N . ALA A 1 74 ? -15.802 1.011 16.655 1.00 98.12 74 ALA A N 1
ATOM 568 C CA . ALA A 1 74 ? -14.377 1.036 16.320 1.00 98.12 74 ALA A CA 1
ATOM 569 C C . ALA A 1 74 ? -14.160 1.152 14.801 1.00 98.12 74 ALA A C 1
ATOM 571 O O . ALA A 1 74 ? -14.824 0.465 14.023 1.00 98.12 74 ALA A O 1
ATOM 572 N N . ARG A 1 75 ? -13.192 1.971 14.369 1.00 98.00 75 ARG A N 1
ATOM 573 C CA . ARG A 1 75 ? -12.686 1.940 12.986 1.00 98.00 75 ARG A CA 1
ATOM 574 C C . ARG A 1 75 ? -12.020 0.586 12.738 1.00 98.00 75 ARG A C 1
ATOM 576 O O . ARG A 1 75 ? -11.190 0.179 13.550 1.00 98.00 75 ARG A O 1
ATOM 583 N N . LEU A 1 76 ? -12.359 -0.091 11.641 1.00 98.62 76 LEU A N 1
ATOM 584 C CA . LEU A 1 76 ? -11.720 -1.364 11.310 1.00 98.62 76 LEU A CA 1
ATOM 585 C C . LEU A 1 76 ? -10.262 -1.135 10.887 1.00 98.62 76 LEU A C 1
ATOM 587 O O . LEU A 1 76 ? -9.902 -0.109 10.305 1.00 98.62 76 LEU A O 1
ATOM 591 N N . GLU A 1 77 ? -9.423 -2.119 11.181 1.00 98.25 77 GLU A N 1
ATOM 592 C CA . GLU A 1 77 ? -8.013 -2.142 10.810 1.00 98.25 77 GLU A CA 1
ATOM 593 C C . GLU A 1 77 ? -7.848 -2.778 9.431 1.00 98.25 77 GLU A C 1
ATOM 595 O O . GLU A 1 77 ? -8.549 -3.732 9.098 1.00 98.25 77 GLU A O 1
ATOM 600 N N . HIS A 1 78 ? -6.920 -2.267 8.623 1.00 98.31 78 HIS A N 1
ATOM 601 C CA . HIS A 1 78 ? -6.618 -2.857 7.322 1.00 98.31 78 HIS A CA 1
ATOM 602 C C . HIS A 1 78 ? -5.946 -4.225 7.501 1.00 98.31 78 HIS A C 1
ATOM 604 O O . HIS A 1 78 ? -4.925 -4.343 8.180 1.00 98.31 78 HIS A O 1
ATOM 610 N N . LEU A 1 79 ? -6.527 -5.251 6.881 1.00 98.31 79 LEU A N 1
ATOM 611 C CA . LEU A 1 79 ? -6.074 -6.635 6.966 1.00 98.31 79 LEU A CA 1
ATOM 612 C C . LEU A 1 79 ? -5.348 -7.081 5.698 1.00 98.31 79 LEU A C 1
ATOM 614 O O . LEU A 1 79 ? -4.282 -7.681 5.798 1.00 98.31 79 LEU A O 1
ATOM 618 N N . LEU A 1 80 ? -5.921 -6.831 4.521 1.00 98.31 80 LEU A N 1
ATOM 619 C CA . LEU A 1 80 ? -5.392 -7.333 3.253 1.00 98.31 80 LEU A CA 1
ATOM 620 C C . LEU A 1 80 ? -5.693 -6.345 2.129 1.00 98.31 80 LEU A C 1
ATOM 622 O O . LEU A 1 80 ? -6.841 -5.959 1.938 1.00 98.31 80 LEU A O 1
ATOM 626 N N . THR A 1 81 ? -4.675 -6.003 1.349 1.00 97.81 81 THR A N 1
ATOM 627 C CA . THR A 1 81 ? -4.838 -5.416 0.019 1.00 97.81 81 THR A CA 1
ATOM 628 C C . THR A 1 81 ? -4.704 -6.523 -1.015 1.00 97.81 81 THR A C 1
ATOM 630 O O . THR A 1 81 ? -3.734 -7.278 -0.965 1.00 97.81 81 THR A O 1
ATOM 633 N N . VAL A 1 82 ? -5.635 -6.582 -1.964 1.00 97.19 82 VAL A N 1
ATOM 634 C CA . VAL A 1 82 ? -5.496 -7.310 -3.230 1.00 97.19 82 VAL A CA 1
ATOM 635 C C . VAL A 1 82 ? -5.417 -6.268 -4.336 1.00 97.19 82 VAL A C 1
ATOM 637 O O . VAL A 1 82 ? -6.376 -5.525 -4.545 1.00 97.19 82 VAL A O 1
ATOM 640 N N . ALA A 1 83 ? -4.274 -6.179 -5.007 1.00 95.12 83 ALA A N 1
ATOM 641 C CA . ALA A 1 83 ? -4.025 -5.160 -6.021 1.00 95.12 83 ALA A CA 1
ATOM 642 C C . ALA A 1 83 ? -4.029 -5.762 -7.429 1.00 95.12 83 ALA A C 1
ATOM 644 O O . ALA A 1 83 ? -3.732 -6.940 -7.618 1.00 95.12 83 ALA A O 1
ATOM 645 N N . THR A 1 84 ? -4.337 -4.936 -8.431 1.00 94.56 84 THR A N 1
ATOM 646 C CA . THR A 1 84 ? -4.134 -5.312 -9.838 1.00 94.56 84 THR A CA 1
ATOM 647 C C . THR A 1 84 ? -2.649 -5.517 -10.154 1.00 94.56 84 THR A C 1
ATOM 649 O O . THR A 1 84 ? -2.297 -6.442 -10.882 1.00 94.56 84 THR A O 1
ATOM 652 N N . TRP A 1 85 ? -1.781 -4.667 -9.597 1.00 93.12 85 TRP A N 1
ATOM 653 C CA . TRP A 1 85 ? -0.337 -4.669 -9.830 1.00 93.12 85 TRP A CA 1
ATOM 654 C C . TRP A 1 85 ? 0.438 -4.690 -8.513 1.00 93.12 85 TRP A C 1
ATOM 656 O O . TRP A 1 85 ? 0.064 -4.000 -7.566 1.00 93.12 85 TRP A O 1
ATOM 666 N N . GLU A 1 86 ? 1.545 -5.431 -8.479 1.00 93.00 86 GLU A N 1
ATOM 667 C CA . GLU A 1 86 ? 2.452 -5.517 -7.326 1.00 93.00 86 GLU A CA 1
ATOM 668 C C . GLU A 1 86 ? 3.302 -4.249 -7.141 1.00 93.00 86 GLU A C 1
ATOM 670 O O . GLU A 1 86 ? 3.730 -3.927 -6.036 1.00 93.00 86 GLU A O 1
ATOM 675 N N . PHE A 1 87 ? 3.505 -3.492 -8.217 1.00 90.25 87 PHE A N 1
ATOM 676 C CA . PHE A 1 87 ? 4.192 -2.202 -8.221 1.00 90.25 87 PHE A CA 1
ATOM 677 C C . PHE A 1 87 ? 3.736 -1.353 -9.413 1.00 90.25 87 PHE A C 1
ATOM 679 O O . PHE A 1 87 ? 3.253 -1.871 -10.419 1.00 90.25 87 PHE A O 1
ATOM 686 N N . SER A 1 88 ? 3.928 -0.044 -9.325 1.00 82.06 88 SER A N 1
ATOM 687 C CA . SER A 1 88 ? 3.571 0.960 -10.329 1.00 82.06 88 SER A CA 1
ATOM 688 C C . SER A 1 88 ? 4.765 1.861 -10.651 1.00 82.06 88 SER A C 1
ATOM 690 O O . SER A 1 88 ? 5.801 1.809 -9.992 1.00 82.06 88 SER A O 1
ATOM 692 N N . ARG A 1 89 ? 4.653 2.696 -11.695 1.00 70.94 89 ARG A N 1
ATOM 693 C CA . ARG A 1 89 ? 5.673 3.727 -11.982 1.00 70.94 89 ARG A CA 1
ATOM 694 C C . ARG A 1 89 ? 5.913 4.586 -10.742 1.00 70.94 89 ARG A C 1
ATOM 696 O O . ARG A 1 89 ? 4.951 5.055 -10.142 1.00 70.94 89 ARG A O 1
ATOM 703 N N . GLY A 1 90 ? 7.177 4.829 -10.409 1.00 74.25 90 GLY A N 1
ATOM 704 C CA . GLY A 1 90 ? 7.570 5.479 -9.158 1.00 74.25 90 GLY A CA 1
ATOM 705 C C . GLY A 1 90 ? 7.988 4.509 -8.051 1.00 74.25 90 GLY A C 1
ATOM 706 O O . GLY A 1 90 ? 8.521 4.971 -7.049 1.00 74.25 90 GLY A O 1
ATOM 707 N N . ASP A 1 91 ? 7.794 3.196 -8.224 1.00 78.19 91 ASP A N 1
ATOM 708 C CA . ASP A 1 91 ? 8.198 2.170 -7.254 1.00 78.19 91 ASP A CA 1
ATOM 709 C C . ASP A 1 91 ? 9.584 1.568 -7.547 1.00 78.19 91 ASP A C 1
ATOM 711 O O . ASP A 1 91 ? 10.049 0.673 -6.826 1.00 78.19 91 ASP A O 1
ATOM 715 N N . GLU A 1 92 ? 10.269 2.057 -8.593 1.00 76.38 92 GLU A N 1
ATOM 716 C CA . GLU A 1 92 ? 11.534 1.518 -9.112 1.00 76.38 92 GLU A CA 1
ATOM 717 C C . GLU A 1 92 ? 12.587 1.379 -8.008 1.00 76.38 92 GLU A C 1
ATOM 719 O O . GLU A 1 92 ? 13.446 0.493 -8.040 1.00 76.38 92 GLU A O 1
ATOM 724 N N . LYS A 1 93 ? 12.557 2.278 -7.020 1.00 81.12 93 LYS A N 1
ATOM 725 C CA . LYS A 1 93 ? 13.589 2.354 -5.989 1.00 81.12 93 LYS A CA 1
ATOM 726 C C . LYS A 1 93 ? 13.382 1.347 -4.874 1.00 81.12 93 LYS A C 1
ATOM 728 O O . LYS A 1 93 ? 14.378 0.860 -4.339 1.00 81.12 93 LYS A O 1
ATOM 733 N N . ARG A 1 94 ? 12.147 0.955 -4.545 1.00 86.06 94 ARG A N 1
ATOM 734 C CA . ARG A 1 94 ? 11.887 0.206 -3.304 1.00 86.06 94 ARG A CA 1
ATOM 735 C C . ARG A 1 94 ? 11.069 -1.063 -3.456 1.00 86.06 94 ARG A C 1
ATOM 737 O O . ARG A 1 94 ? 11.503 -2.081 -2.923 1.00 86.06 94 ARG A O 1
ATOM 744 N N . TR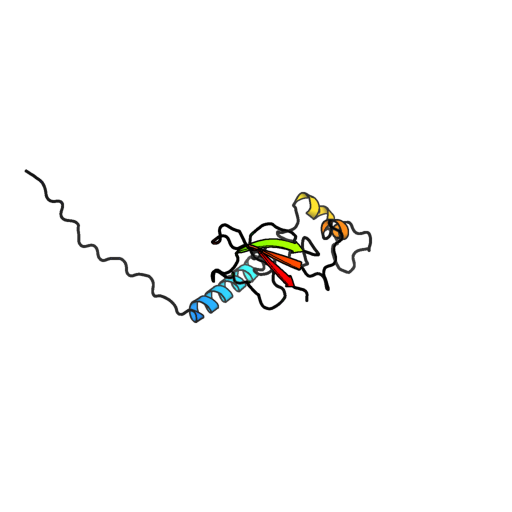P A 1 95 ? 9.923 -1.013 -4.124 1.00 88.00 95 TRP A N 1
ATOM 745 C CA . TRP A 1 95 ? 8.924 -2.081 -3.996 1.00 88.00 95 TRP A CA 1
ATOM 746 C C . TRP A 1 95 ? 9.109 -3.228 -4.990 1.00 88.00 95 TRP A C 1
ATOM 748 O O . TRP A 1 95 ? 8.445 -4.250 -4.870 1.00 88.00 95 TRP A O 1
ATOM 758 N N . ILE A 1 96 ? 10.074 -3.107 -5.904 1.00 89.69 96 ILE A N 1
ATOM 759 C CA . ILE A 1 96 ? 10.499 -4.207 -6.772 1.00 89.69 96 ILE A CA 1
ATOM 760 C C . ILE A 1 96 ? 11.503 -5.104 -6.016 1.00 89.69 96 ILE A C 1
ATOM 762 O O . ILE A 1 96 ? 12.540 -4.582 -5.561 1.00 89.69 96 ILE A O 1
ATOM 766 N N . PRO A 1 97 ? 11.245 -6.426 -5.901 1.00 87.50 97 PRO A N 1
ATOM 767 C CA . PRO A 1 97 ? 12.190 -7.389 -5.332 1.00 87.50 97 PRO A CA 1
ATOM 768 C C . PRO A 1 97 ? 13.577 -7.283 -5.972 1.00 87.50 97 PRO A C 1
ATOM 770 O O . PRO A 1 97 ? 13.710 -6.972 -7.157 1.00 87.50 97 PRO A O 1
ATOM 773 N N . LEU A 1 98 ? 14.638 -7.500 -5.191 1.00 89.19 98 LEU A N 1
ATOM 774 C CA . LEU A 1 98 ? 16.012 -7.278 -5.663 1.00 89.19 98 LEU A CA 1
ATOM 775 C C . LEU A 1 98 ? 16.369 -8.201 -6.836 1.00 89.19 98 LEU A C 1
ATOM 777 O O . LEU A 1 98 ? 17.037 -7.769 -7.775 1.00 89.19 98 LEU A O 1
ATOM 781 N N . GLU A 1 99 ? 15.887 -9.438 -6.786 1.00 90.62 99 GLU A N 1
ATOM 782 C CA . GLU A 1 99 ? 16.019 -10.469 -7.811 1.00 90.62 99 GLU A CA 1
ATOM 783 C C . GLU A 1 99 ? 15.358 -10.087 -9.145 1.00 90.62 99 GLU A C 1
ATOM 785 O O . GLU A 1 99 ? 15.864 -10.455 -10.205 1.00 90.62 99 GLU A O 1
ATOM 790 N N . ASP A 1 100 ? 14.294 -9.283 -9.109 1.00 90.25 100 ASP A N 1
ATOM 791 C CA . ASP A 1 100 ? 13.500 -8.925 -10.287 1.00 90.25 100 ASP A CA 1
ATOM 792 C C . ASP A 1 100 ? 13.964 -7.629 -10.962 1.00 90.25 100 ASP A C 1
ATOM 794 O O . ASP A 1 100 ? 13.621 -7.357 -12.114 1.00 90.25 100 ASP A O 1
ATOM 798 N N . ARG A 1 101 ? 14.792 -6.818 -10.290 1.00 88.25 101 ARG A N 1
ATOM 799 C CA . ARG A 1 101 ? 15.223 -5.500 -10.796 1.00 88.25 101 ARG A CA 1
ATOM 800 C C . ARG A 1 101 ? 15.939 -5.562 -12.139 1.00 88.25 101 ARG A C 1
ATOM 802 O O . ARG A 1 101 ? 15.759 -4.666 -12.959 1.00 88.25 101 ARG A O 1
ATOM 809 N N . ALA A 1 102 ? 16.717 -6.612 -12.396 1.00 89.12 102 ALA A N 1
ATOM 810 C CA . ALA A 1 102 ? 17.390 -6.779 -13.684 1.00 89.12 102 ALA A CA 1
ATOM 811 C C . ALA A 1 102 ? 16.386 -6.943 -14.840 1.00 89.12 102 ALA A C 1
ATOM 813 O O . ALA A 1 102 ? 16.602 -6.410 -15.928 1.00 89.12 102 ALA A O 1
ATOM 814 N N . ALA A 1 103 ? 15.254 -7.609 -14.590 1.00 89.44 103 ALA A N 1
ATOM 815 C CA . ALA A 1 103 ? 14.187 -7.800 -15.569 1.00 89.44 103 ALA A CA 1
ATOM 816 C C . ALA A 1 103 ? 13.365 -6.523 -15.831 1.00 89.44 103 ALA A C 1
ATOM 818 O O . ALA A 1 103 ? 12.525 -6.515 -16.733 1.00 89.44 103 ALA A O 1
ATOM 819 N N . MET A 1 104 ? 13.602 -5.449 -15.070 1.00 87.44 104 MET A N 1
ATOM 820 C CA . MET A 1 104 ? 12.991 -4.130 -15.274 1.00 87.44 104 MET A CA 1
ATOM 821 C C . MET A 1 104 ? 13.796 -3.237 -16.226 1.00 87.44 104 MET A C 1
ATOM 823 O O . MET A 1 104 ? 13.364 -2.127 -16.534 1.00 87.44 104 MET A O 1
ATOM 827 N N . ALA A 1 105 ? 14.972 -3.669 -16.694 1.00 86.75 105 ALA A N 1
ATOM 828 C CA . ALA A 1 105 ? 15.761 -2.893 -17.647 1.00 86.75 105 ALA A CA 1
ATOM 829 C C . ALA A 1 105 ? 14.955 -2.641 -18.932 1.00 86.75 105 ALA A C 1
ATOM 831 O O . ALA A 1 105 ? 14.517 -3.583 -19.57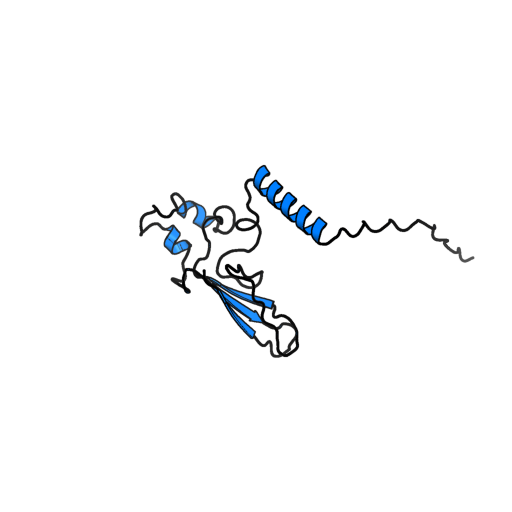9 1.00 86.75 105 ALA A O 1
ATOM 832 N N . GLY A 1 106 ? 14.762 -1.370 -19.297 1.00 85.12 106 GLY A N 1
ATOM 833 C CA . GLY A 1 106 ? 13.923 -0.998 -20.443 1.00 85.12 106 GLY A CA 1
ATOM 834 C C . GLY A 1 106 ? 12.416 -0.986 -20.158 1.00 85.12 106 GLY A C 1
ATOM 835 O O . GLY A 1 106 ? 11.628 -0.818 -21.090 1.00 85.12 106 GLY A O 1
ATOM 836 N N . TRP A 1 107 ? 11.999 -1.116 -18.893 1.00 85.25 107 TRP A N 1
ATOM 837 C CA . TRP A 1 107 ? 10.602 -0.968 -18.496 1.00 85.25 107 TRP A CA 1
ATOM 838 C C . TRP A 1 107 ? 10.032 0.397 -18.909 1.00 85.25 107 TRP A C 1
ATOM 840 O O . TRP A 1 107 ? 10.606 1.456 -18.656 1.00 85.25 107 TRP A O 1
ATOM 850 N N . GLY A 1 108 ? 8.856 0.371 -19.534 1.00 79.69 108 GLY A N 1
ATOM 851 C CA . GLY A 1 108 ? 8.070 1.553 -19.847 1.00 79.69 108 GLY A CA 1
ATOM 852 C C . GLY A 1 108 ? 6.903 1.231 -20.777 1.00 79.69 108 GLY A C 1
ATOM 853 O O . GLY A 1 108 ? 6.740 0.098 -21.212 1.00 79.69 108 GLY A O 1
ATOM 854 N N . PHE A 1 109 ? 6.103 2.244 -21.124 1.00 77.56 109 PHE A N 1
ATOM 855 C CA . PHE A 1 109 ? 4.961 2.074 -22.037 1.00 77.56 109 PHE A CA 1
ATOM 856 C C . PHE A 1 109 ? 5.393 1.709 -23.464 1.00 77.56 109 PHE A C 1
ATOM 858 O O . PHE A 1 109 ? 4.617 1.128 -24.207 1.00 77.5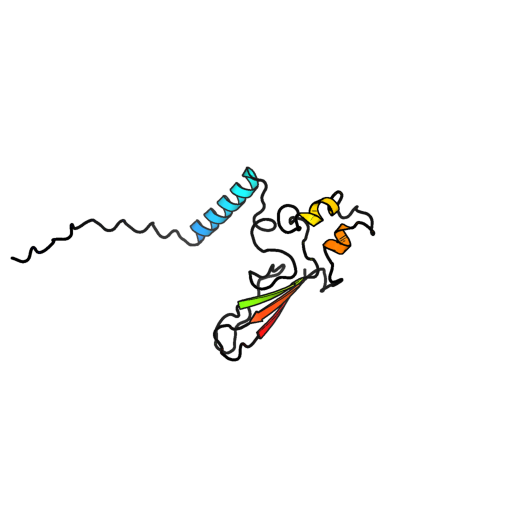6 109 PHE A O 1
ATOM 865 N N . ALA A 1 110 ? 6.633 2.043 -23.830 1.00 86.06 110 ALA A N 1
ATOM 866 C CA . ALA A 1 110 ? 7.236 1.691 -25.111 1.00 86.06 110 ALA A CA 1
ATOM 867 C C . ALA A 1 110 ? 7.886 0.294 -25.114 1.00 86.06 110 ALA A C 1
ATOM 869 O O . ALA A 1 110 ? 8.445 -0.111 -26.131 1.00 86.06 110 ALA A O 1
ATOM 870 N N . ALA A 1 111 ? 7.866 -0.424 -23.985 1.00 86.81 111 ALA A N 1
ATOM 871 C CA . ALA A 1 111 ? 8.397 -1.776 -23.923 1.00 86.81 111 ALA A CA 1
ATOM 872 C C . ALA A 1 111 ? 7.532 -2.733 -24.767 1.00 86.81 111 ALA A C 1
ATOM 874 O O . ALA A 1 111 ? 6.304 -2.594 -24.759 1.00 86.81 111 ALA A O 1
ATOM 875 N N . PRO A 1 112 ? 8.142 -3.733 -25.430 1.00 89.56 112 PRO A N 1
ATOM 876 C CA . PRO A 1 112 ? 7.410 -4.785 -26.128 1.00 89.56 112 PRO A CA 1
ATOM 877 C C . PRO A 1 112 ? 6.333 -5.456 -25.260 1.00 89.56 112 PRO A C 1
ATOM 879 O O . PRO A 1 112 ? 6.431 -5.518 -24.028 1.00 89.56 112 PRO A O 1
ATOM 882 N N . ASP A 1 113 ? 5.296 -5.988 -25.903 1.00 86.38 113 ASP A N 1
ATOM 883 C CA . ASP A 1 113 ? 4.190 -6.663 -25.212 1.00 86.38 113 ASP A CA 1
ATOM 884 C C . ASP A 1 113 ? 4.621 -7.943 -24.485 1.00 86.38 113 ASP A C 1
ATOM 886 O O . ASP A 1 113 ? 3.983 -8.350 -23.516 1.00 86.38 113 ASP A O 1
ATOM 890 N N . ASP A 1 114 ? 5.729 -8.553 -24.898 1.00 89.19 114 ASP A N 1
ATOM 891 C CA . ASP A 1 114 ? 6.321 -9.740 -24.281 1.00 89.19 114 ASP A CA 1
ATOM 892 C C . ASP A 1 114 ? 7.408 -9.417 -23.240 1.00 89.19 114 ASP A C 1
ATOM 894 O O . ASP A 1 114 ? 8.044 -10.329 -22.707 1.00 89.19 114 ASP A O 1
ATOM 898 N N . HIS A 1 115 ? 7.611 -8.139 -22.901 1.00 91.19 115 HIS A N 1
ATOM 899 C CA . HIS A 1 115 ? 8.635 -7.748 -21.937 1.00 91.19 115 HIS A CA 1
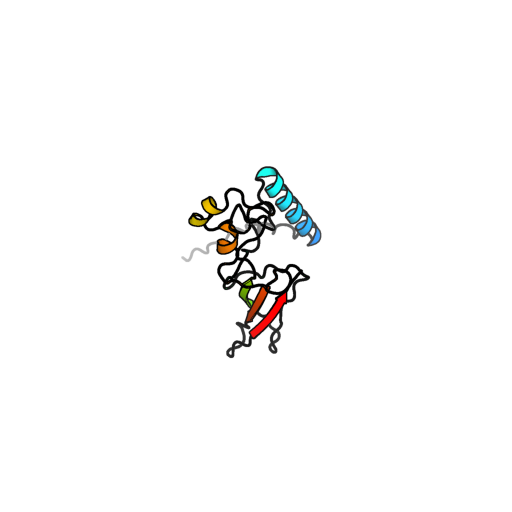ATOM 900 C C . HIS A 1 115 ? 8.380 -8.382 -20.548 1.00 91.19 115 HIS A C 1
ATOM 902 O O . HIS A 1 115 ? 7.264 -8.292 -20.022 1.00 91.19 115 HIS A O 1
ATOM 908 N N . PRO A 1 116 ? 9.406 -8.964 -19.887 1.00 91.12 116 PRO A N 1
ATOM 909 C CA . PRO A 1 116 ? 9.249 -9.733 -18.645 1.00 91.12 116 PRO A CA 1
ATOM 910 C C . PRO A 1 116 ? 8.580 -8.983 -17.486 1.00 91.12 116 PRO A C 1
ATOM 912 O O . PRO A 1 116 ? 7.806 -9.596 -16.750 1.00 91.12 116 PRO A O 1
ATOM 915 N N . TRP A 1 117 ? 8.811 -7.669 -17.341 1.00 89.75 117 TRP A N 1
ATOM 916 C CA . TRP A 1 117 ? 8.200 -6.853 -16.285 1.00 89.75 117 TRP A CA 1
ATOM 917 C C . TRP A 1 117 ? 6.678 -6.993 -16.201 1.00 89.75 117 TRP A C 1
ATOM 919 O O . TRP A 1 117 ? 6.148 -6.930 -15.101 1.00 89.75 117 TRP A O 1
ATOM 929 N N . ARG A 1 118 ? 5.967 -7.250 -17.309 1.00 88.25 118 ARG A N 1
ATOM 930 C CA . ARG A 1 118 ? 4.499 -7.383 -17.298 1.00 88.25 118 ARG A CA 1
ATOM 931 C C . ARG A 1 118 ? 4.032 -8.559 -16.439 1.00 88.25 118 ARG A C 1
ATOM 933 O O . ARG A 1 118 ? 3.046 -8.443 -15.719 1.00 88.25 118 ARG A O 1
ATOM 940 N N . ARG A 1 119 ? 4.761 -9.679 -16.487 1.00 90.88 119 ARG A N 1
ATOM 941 C CA . ARG A 1 119 ? 4.459 -10.875 -15.680 1.00 90.88 119 ARG A CA 1
ATOM 942 C C . ARG A 1 119 ? 4.889 -10.719 -14.227 1.00 90.88 119 ARG A C 1
ATOM 944 O O . ARG A 1 119 ? 4.270 -11.305 -13.352 1.00 90.88 119 ARG A O 1
ATOM 951 N N . ILE A 1 120 ? 5.938 -9.939 -13.988 1.00 92.44 120 ILE A N 1
ATOM 952 C CA . ILE A 1 120 ? 6.450 -9.655 -12.643 1.00 92.44 120 ILE A CA 1
ATOM 953 C C . ILE A 1 120 ? 5.544 -8.639 -11.932 1.00 92.44 120 ILE A C 1
ATOM 955 O O . ILE A 1 120 ? 5.282 -8.774 -10.745 1.00 92.44 120 ILE A O 1
ATOM 959 N N . GLN A 1 121 ? 5.022 -7.650 -12.663 1.00 92.56 121 GLN A N 1
ATOM 960 C CA . GLN A 1 121 ? 4.106 -6.640 -12.138 1.00 92.56 121 GLN A CA 1
ATOM 961 C C . GLN A 1 121 ? 2.723 -7.222 -11.834 1.00 92.56 121 GLN A C 1
ATOM 963 O O . GLN A 1 121 ? 2.092 -6.825 -10.860 1.00 92.56 121 GLN A O 1
ATOM 968 N N . ASN A 1 122 ? 2.239 -8.148 -12.663 1.00 93.50 122 ASN A N 1
ATOM 969 C CA . ASN A 1 122 ? 0.922 -8.755 -12.501 1.00 93.50 122 ASN A CA 1
ATOM 970 C C . ASN A 1 122 ? 1.003 -10.291 -12.530 1.00 93.50 122 ASN A C 1
ATOM 972 O O . ASN A 1 122 ? 0.520 -10.924 -13.475 1.00 93.50 122 ASN A O 1
ATOM 976 N N . PRO A 1 123 ? 1.618 -10.913 -11.510 1.00 93.25 123 PRO A N 1
ATOM 977 C CA . PRO A 1 123 ? 1.774 -12.363 -11.460 1.00 93.25 123 PRO A CA 1
ATOM 978 C C . PRO A 1 123 ? 0.431 -13.078 -11.260 1.00 93.25 123 PRO A C 1
ATOM 980 O O . PRO A 1 123 ? 0.265 -14.214 -11.700 1.00 93.25 123 PRO A O 1
ATOM 983 N N . ALA A 1 124 ? -0.538 -12.414 -10.623 1.00 93.50 124 ALA A N 1
ATOM 984 C CA . ALA A 1 124 ? -1.872 -12.953 -10.378 1.00 93.50 124 ALA A CA 1
ATOM 985 C C . ALA A 1 124 ? -2.801 -12.872 -11.607 1.00 93.50 124 ALA A C 1
ATOM 987 O O . ALA A 1 124 ? -3.868 -13.483 -11.604 1.00 93.50 124 ALA A O 1
ATOM 988 N N . GLY A 1 125 ? -2.416 -12.126 -12.650 1.00 94.25 125 GLY A N 1
ATOM 989 C CA . GLY A 1 125 ? -3.232 -11.917 -13.848 1.00 94.25 125 GLY A CA 1
ATOM 990 C C . GLY A 1 125 ? -4.552 -11.190 -13.570 1.00 94.25 125 GLY A C 1
ATOM 991 O O . GLY A 1 125 ? -5.531 -11.410 -14.282 1.00 94.25 125 GLY A O 1
ATOM 992 N N . LEU A 1 126 ? -4.606 -10.365 -12.520 1.00 93.88 126 LEU A N 1
ATOM 993 C CA . LEU A 1 126 ? -5.817 -9.654 -12.112 1.00 93.88 126 LEU A CA 1
ATOM 994 C C . LEU A 1 126 ? -5.987 -8.357 -12.904 1.00 93.88 126 LEU A C 1
ATOM 996 O O . LEU A 1 126 ? -5.028 -7.763 -13.388 1.00 93.88 126 LEU A O 1
ATOM 1000 N N . THR A 1 127 ? -7.222 -7.889 -13.042 1.00 94.19 127 THR A N 1
ATOM 1001 C CA . THR A 1 127 ? -7.524 -6.533 -13.522 1.00 94.19 127 THR A CA 1
ATOM 1002 C C . THR A 1 127 ? -8.780 -6.055 -12.809 1.00 94.19 127 THR A C 1
ATOM 1004 O O . THR A 1 127 ? -9.881 -6.519 -13.100 1.00 94.19 127 THR A O 1
ATOM 1007 N N . LEU A 1 128 ? -8.603 -5.186 -11.816 1.00 93.25 128 LEU A N 1
ATOM 1008 C CA . LEU A 1 128 ? -9.668 -4.715 -10.936 1.00 93.25 128 LEU A CA 1
ATOM 1009 C C . LEU A 1 128 ? -10.033 -3.272 -11.316 1.00 93.25 128 LEU A C 1
ATOM 1011 O O . LEU A 1 128 ? -9.395 -2.328 -10.863 1.00 93.25 128 LEU A O 1
ATOM 1015 N N . GLY A 1 129 ? -11.040 -3.094 -12.175 1.00 92.75 129 GLY A N 1
ATOM 1016 C CA . GLY A 1 129 ? -11.357 -1.774 -12.743 1.00 92.75 129 GLY A CA 1
ATOM 1017 C C . GLY A 1 129 ? -10.208 -1.233 -13.603 1.00 92.75 129 GLY A C 1
ATOM 1018 O O . GLY A 1 129 ? -9.561 -2.009 -14.309 1.00 92.75 129 GLY A O 1
ATOM 1019 N N . ASP A 1 130 ? -9.935 0.072 -13.524 1.00 91.88 130 ASP A N 1
ATOM 1020 C CA . ASP A 1 130 ? -8.766 0.699 -14.161 1.00 91.88 130 ASP A CA 1
ATOM 1021 C C . ASP A 1 130 ? -7.518 0.569 -13.269 1.00 91.88 130 ASP A C 1
ATOM 1023 O O . ASP A 1 130 ? -7.049 1.520 -12.651 1.00 91.88 130 ASP A O 1
ATOM 1027 N N . ALA A 1 131 ? -7.034 -0.668 -13.130 1.00 91.25 131 ALA A N 1
ATOM 1028 C CA . ALA A 1 131 ? -5.860 -1.022 -12.325 1.00 91.25 131 ALA A CA 1
ATOM 1029 C C . ALA A 1 131 ? -5.939 -0.653 -10.825 1.00 91.25 131 ALA A C 1
ATOM 1031 O O . ALA A 1 131 ? -4.936 -0.327 -10.191 1.00 91.25 131 ALA A O 1
ATOM 1032 N N . GLY A 1 132 ? -7.130 -0.782 -10.239 1.00 93.06 132 GLY A N 1
ATOM 1033 C CA . GLY A 1 132 ? -7.404 -0.537 -8.827 1.00 93.06 132 GLY A CA 1
ATOM 1034 C C . GLY A 1 132 ? -7.074 -1.703 -7.887 1.00 93.06 132 GLY A C 1
ATOM 1035 O O . GLY A 1 132 ? -6.335 -2.641 -8.223 1.00 93.06 132 GLY A O 1
ATOM 1036 N N . GLY A 1 133 ? -7.663 -1.656 -6.690 1.00 94.94 133 GLY A N 1
ATOM 1037 C CA . GLY A 1 133 ? -7.473 -2.638 -5.627 1.00 94.94 133 GLY A CA 1
ATOM 1038 C C . GLY A 1 133 ? -8.702 -2.844 -4.741 1.00 94.94 133 GLY A C 1
ATOM 1039 O O . GLY A 1 133 ? -9.616 -2.024 -4.677 1.00 94.94 133 GLY A O 1
ATOM 1040 N N . ILE A 1 134 ? -8.711 -3.977 -4.041 1.00 96.94 134 ILE A N 1
ATOM 1041 C CA . ILE A 1 134 ? -9.674 -4.298 -2.987 1.00 96.94 134 ILE A CA 1
ATOM 1042 C C . ILE A 1 134 ? -8.934 -4.295 -1.653 1.00 96.94 134 ILE A C 1
ATOM 1044 O O . ILE A 1 134 ? -7.887 -4.927 -1.507 1.00 96.94 134 ILE A O 1
ATOM 1048 N N . TYR A 1 135 ? -9.507 -3.630 -0.659 1.00 98.00 135 TYR A N 1
ATOM 1049 C CA . TYR A 1 135 ? -8.986 -3.576 0.699 1.00 98.00 135 TYR A CA 1
ATOM 1050 C C . TYR A 1 135 ? -9.966 -4.262 1.641 1.00 98.00 135 TYR A C 1
ATOM 1052 O O . TYR A 1 135 ? -11.129 -3.869 1.719 1.00 98.00 135 TYR A O 1
ATOM 1060 N N . LEU A 1 136 ? -9.506 -5.278 2.363 1.00 98.44 136 LEU A N 1
ATOM 1061 C CA . LEU A 1 136 ? -10.255 -5.936 3.424 1.00 98.44 136 LEU A CA 1
ATOM 1062 C C . LEU A 1 136 ? -9.835 -5.363 4.769 1.00 98.44 136 LEU A C 1
ATOM 1064 O O . LEU A 1 136 ? -8.647 -5.176 5.042 1.00 98.44 136 LEU A O 1
ATOM 1068 N N . PHE A 1 137 ? -10.820 -5.145 5.628 1.00 98.69 137 PHE A N 1
ATOM 1069 C CA . PHE A 1 137 ? -10.646 -4.600 6.960 1.00 98.69 137 PHE A CA 1
ATOM 1070 C C . PHE A 1 137 ? -11.289 -5.515 7.991 1.00 98.69 137 PHE A C 1
ATOM 1072 O O . PHE A 1 137 ? -12.280 -6.177 7.700 1.00 98.69 137 PHE A O 1
ATOM 1079 N N . VAL A 1 138 ? -10.764 -5.524 9.211 1.00 98.62 138 VAL A N 1
ATOM 1080 C CA . VAL A 1 138 ? -11.276 -6.345 10.312 1.00 98.62 138 VAL A CA 1
ATOM 1081 C C . VAL A 1 138 ? -11.355 -5.539 11.600 1.00 98.62 138 VAL A C 1
ATOM 1083 O O . VAL A 1 138 ? -10.508 -4.690 11.880 1.00 98.62 138 VAL A O 1
ATOM 1086 N N . CYS A 1 139 ? -12.374 -5.795 12.414 1.00 98.56 139 CYS A N 1
ATOM 1087 C CA . CYS A 1 139 ? -12.441 -5.242 13.758 1.00 98.56 139 CYS A CA 1
ATOM 1088 C C . CYS A 1 139 ? -11.637 -6.122 14.723 1.00 98.56 139 CYS A C 1
ATOM 1090 O O . CYS A 1 139 ? -11.986 -7.276 14.973 1.00 98.56 139 CYS A O 1
ATOM 1092 N N . SER A 1 140 ? -10.569 -5.567 15.295 1.00 97.06 140 SER A N 1
ATOM 1093 C CA . SER A 1 140 ? -9.739 -6.229 16.309 1.00 97.06 140 SER A CA 1
ATOM 1094 C C . SER A 1 140 ? -10.343 -6.161 17.721 1.00 97.06 140 SER A C 1
ATOM 1096 O O . SER A 1 140 ? -9.981 -6.969 18.576 1.00 97.06 140 SER A O 1
ATOM 1098 N N . ALA A 1 141 ? -11.277 -5.230 17.959 1.00 98.19 141 ALA A N 1
ATOM 1099 C CA . ALA A 1 141 ? -11.926 -5.013 19.254 1.00 98.19 141 ALA A CA 1
ATOM 1100 C C . ALA A 1 141 ? -13.066 -6.006 19.543 1.00 98.19 141 ALA A C 1
ATOM 1102 O O . ALA A 1 141 ? -13.355 -6.308 20.699 1.00 98.19 141 ALA A O 1
ATOM 1103 N N . CYS A 1 142 ? -13.719 -6.500 18.494 1.00 98.38 142 CYS A N 1
ATOM 1104 C CA . CYS A 1 142 ? -14.830 -7.436 18.586 1.00 98.38 142 CYS A CA 1
ATOM 1105 C C . CYS A 1 142 ? -14.333 -8.893 18.578 1.00 98.38 142 CYS A C 1
ATOM 1107 O O . CYS A 1 142 ? -13.543 -9.251 17.698 1.00 98.38 142 CYS A O 1
ATOM 1109 N N . PRO A 1 143 ? -14.804 -9.767 19.488 1.00 97.88 143 PRO A N 1
ATOM 1110 C CA . PRO A 1 143 ? -14.385 -11.170 19.522 1.00 97.88 143 PRO A CA 1
ATOM 1111 C C . PRO A 1 143 ? -14.783 -11.950 18.260 1.00 97.88 143 PRO A C 1
ATOM 1113 O O . PRO A 1 143 ? -14.049 -12.840 17.837 1.00 97.88 143 PRO A O 1
ATOM 1116 N N . GLU A 1 144 ? -15.908 -11.600 17.636 1.00 97.69 144 GLU A N 1
ATOM 1117 C CA . GLU A 1 144 ? -16.411 -12.205 16.401 1.00 97.69 144 GLU A CA 1
ATOM 1118 C C . GLU A 1 144 ? -15.671 -11.740 15.138 1.00 97.69 144 GLU A C 1
ATOM 1120 O O . GLU A 1 144 ? -15.902 -12.289 14.064 1.00 97.69 144 GLU A O 1
ATOM 1125 N N . ARG A 1 145 ? -14.754 -10.767 15.272 1.00 97.75 145 ARG A N 1
ATOM 1126 C CA . ARG A 1 145 ? -13.913 -10.218 14.194 1.00 97.75 145 ARG A CA 1
ATOM 1127 C C . ARG A 1 145 ? -14.700 -9.897 12.912 1.00 97.75 145 ARG A C 1
ATOM 1129 O O . ARG A 1 145 ? -14.345 -10.394 11.840 1.00 97.75 145 ARG A O 1
ATOM 1136 N N . PRO A 1 146 ? -15.756 -9.067 12.994 1.00 98.38 146 PRO A N 1
ATOM 1137 C CA . PRO A 1 146 ? -16.492 -8.651 11.813 1.00 98.38 146 PRO A CA 1
ATOM 1138 C C . PRO A 1 146 ? -15.547 -7.927 10.851 1.00 98.38 146 PRO A C 1
ATOM 1140 O O . PRO A 1 146 ? -14.623 -7.220 11.273 1.00 98.38 146 PRO A O 1
ATOM 1143 N N . PHE A 1 147 ? -15.785 -8.118 9.559 1.00 98.31 147 PHE A N 1
ATOM 1144 C CA . PHE A 1 147 ? -14.968 -7.567 8.490 1.00 98.31 147 PHE A CA 1
ATOM 1145 C C . PHE A 1 147 ? -15.830 -6.782 7.508 1.00 98.31 147 PHE A C 1
ATOM 1147 O O . PHE A 1 147 ? -17.041 -6.982 7.418 1.00 98.31 147 PHE A O 1
ATOM 1154 N N . ASP A 1 148 ? -15.183 -5.893 6.771 1.00 98.50 148 ASP A N 1
ATOM 1155 C CA . ASP A 1 148 ? -15.779 -5.152 5.667 1.00 98.50 148 ASP A CA 1
ATOM 1156 C C . ASP A 1 148 ? -14.709 -4.939 4.588 1.00 98.50 148 ASP A C 1
ATOM 1158 O O . ASP A 1 148 ? -13.523 -5.190 4.825 1.00 98.50 148 ASP A O 1
ATOM 1162 N N . HIS A 1 149 ? -15.102 -4.504 3.397 1.00 97.94 149 HIS A N 1
ATOM 1163 C CA . HIS A 1 149 ? -14.180 -4.270 2.294 1.00 97.94 149 HIS A CA 1
ATOM 1164 C C . HIS A 1 149 ? -14.483 -2.975 1.551 1.00 97.94 149 HIS A C 1
ATOM 1166 O O . HIS A 1 149 ? -15.597 -2.452 1.585 1.00 97.94 149 HIS A O 1
ATOM 1172 N N . ARG A 1 150 ? -13.472 -2.454 0.863 1.00 97.69 150 ARG A N 1
ATOM 1173 C CA . ARG A 1 150 ? -13.600 -1.327 -0.057 1.00 97.69 150 ARG A CA 1
ATOM 1174 C C . ARG A 1 150 ? -12.942 -1.678 -1.372 1.00 97.69 150 ARG A C 1
ATOM 1176 O O . ARG A 1 150 ? -11.912 -2.346 -1.389 1.00 97.69 150 ARG A O 1
ATOM 1183 N N . PHE A 1 151 ? -13.569 -1.240 -2.449 1.00 95.44 151 PHE A N 1
ATOM 1184 C CA . PHE A 1 151 ? -13.010 -1.297 -3.785 1.00 95.44 151 PHE A CA 1
ATOM 1185 C C . PHE A 1 151 ? -12.653 0.126 -4.199 1.00 95.44 151 PHE A C 1
ATOM 1187 O O . PHE A 1 151 ? -13.463 1.032 -4.012 1.00 95.44 151 PHE A O 1
ATOM 1194 N N . ASP A 1 152 ? -11.444 0.301 -4.715 1.00 90.56 152 ASP A N 1
ATOM 1195 C CA . ASP A 1 152 ? -10.889 1.587 -5.114 1.00 90.56 152 ASP A CA 1
ATOM 1196 C C . ASP A 1 152 ? -10.262 1.449 -6.501 1.00 90.56 152 ASP A C 1
ATOM 1198 O O . ASP A 1 152 ? -9.427 0.569 -6.718 1.00 90.56 152 ASP A O 1
ATOM 1202 N N . CYS A 1 153 ? -10.681 2.287 -7.445 1.00 87.75 153 CYS A N 1
ATOM 1203 C CA . CYS A 1 153 ? -10.091 2.375 -8.778 1.00 87.75 153 CYS A CA 1
ATOM 1204 C C . CYS A 1 153 ? -10.160 3.817 -9.295 1.00 87.75 153 CYS A C 1
ATOM 1206 O O . CYS A 1 153 ? -11.122 4.535 -9.001 1.00 87.75 153 CYS A O 1
ATOM 1208 N N . SER A 1 154 ? -9.147 4.233 -10.053 1.00 69.38 154 SER A N 1
ATOM 1209 C CA . SER A 1 154 ? -9.085 5.554 -10.693 1.00 69.38 154 SER A CA 1
ATOM 1210 C C . SER A 1 154 ? -9.972 5.678 -11.926 1.00 69.38 154 SER A C 1
ATOM 1212 O O . SER A 1 154 ? -10.314 4.630 -12.515 1.00 69.38 154 SER A O 1
#

pLDDT: mean 86.77, std 16.02, range [35.56, 98.69]

Secondary structure (DSSP, 8-state):
---------PPPPPPPP---HHHHHHHHHHHHHHHHHHH---IIIIIISPPSSEESS----SSS----B-TTSPBPEEEEEEES-S--TT-TTTTS-TTTGGGGTT-STTS-TT-THHHHH-TT----TTT-EEEEEE-SSSTT--EEEEEE--